Protein AF-A0A520EP65-F1 (afdb_monomer_lite)

Sequence (39 aa):
LESMKMEIPIEAEESGKIDRIAVKEGDSVDDGQLLARIA

Radius of gyration: 11.11 Å; chains: 1; bounding box: 24×17×24 Å

pLDDT: mean 95.09, std 1.74, range [91.25, 97.5]

Structure (mmCIF, N/CA/C/O backbone):
data_AF-A0A520EP65-F1
#
_entry.id   AF-A0A520EP65-F1
#
loop_
_atom_site.group_PDB
_atom_site.id
_atom_site.type_symbol
_atom_site.label_atom_id
_atom_site.label_alt_id
_atom_site.label_comp_id
_atom_site.label_asym_id
_atom_site.label_entity_id
_atom_site.label_seq_id
_atom_site.pdbx_PDB_ins_code
_atom_site.Cartn_x
_atom_site.Cartn_y
_atom_site.Cartn_z
_atom_site.occupancy
_atom_site.B_iso_or_equiv
_atom_site.auth_seq_id
_atom_site.auth_comp_id
_atom_site.auth_asym_id
_atom_site.auth_atom_id
_atom_site.pdbx_PDB_model_num
ATOM 1 N N . LEU A 1 1 ? 4.825 8.352 -2.191 1.00 92.25 1 LEU A N 1
ATOM 2 C CA . LEU A 1 1 ? 4.561 8.326 -3.649 1.00 92.25 1 LEU A CA 1
ATOM 3 C C . LEU A 1 1 ? 5.666 9.125 -4.317 1.00 92.25 1 LEU A C 1
ATOM 5 O O . LEU A 1 1 ? 6.014 10.161 -3.774 1.00 92.25 1 LEU A O 1
ATOM 9 N N . GLU A 1 2 ? 6.272 8.652 -5.400 1.00 93.00 2 GLU A N 1
ATOM 10 C CA . GLU A 1 2 ? 7.315 9.422 -6.092 1.00 93.00 2 GLU A CA 1
ATOM 11 C C . GLU A 1 2 ? 6.721 10.058 -7.350 1.00 93.00 2 GLU A C 1
ATOM 13 O O . GLU A 1 2 ? 6.098 9.373 -8.157 1.00 93.00 2 GLU A O 1
ATOM 18 N N . SER A 1 3 ? 6.901 11.366 -7.522 1.00 93.00 3 SER A N 1
ATOM 19 C CA . SER A 1 3 ? 6.562 12.067 -8.759 1.00 93.00 3 SER A CA 1
ATOM 20 C C . SER A 1 3 ? 7.613 13.126 -9.055 1.00 93.00 3 SER A C 1
ATOM 22 O O . SER A 1 3 ? 8.025 13.876 -8.175 1.00 93.00 3 SER A O 1
ATOM 24 N N . MET A 1 4 ? 8.086 13.174 -10.302 1.00 92.19 4 MET A N 1
ATOM 25 C CA . MET A 1 4 ? 9.109 14.130 -10.749 1.0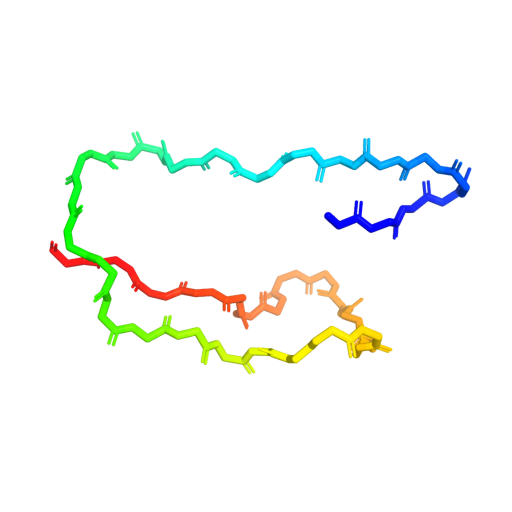0 92.19 4 MET A CA 1
ATOM 26 C C . MET A 1 4 ? 10.371 14.160 -9.860 1.00 92.19 4 MET A C 1
ATOM 28 O O . MET A 1 4 ? 10.911 15.230 -9.586 1.00 92.19 4 MET A O 1
ATOM 32 N N . LYS A 1 5 ? 10.863 12.983 -9.434 1.00 93.00 5 LYS A N 1
ATOM 33 C CA . LYS A 1 5 ? 12.021 12.822 -8.524 1.00 93.00 5 LYS A CA 1
ATOM 34 C C . LYS A 1 5 ? 11.822 13.449 -7.138 1.00 93.00 5 LYS A C 1
ATOM 36 O O . LYS A 1 5 ? 12.797 13.725 -6.442 1.00 93.00 5 LYS A O 1
ATOM 41 N N . MET A 1 6 ? 10.576 13.703 -6.759 1.00 96.12 6 MET A N 1
ATOM 42 C CA . MET A 1 6 ? 10.202 14.171 -5.436 1.00 96.12 6 MET A CA 1
ATOM 43 C C . MET A 1 6 ? 9.309 13.143 -4.757 1.00 96.12 6 MET A C 1
ATOM 45 O O . MET A 1 6 ? 8.425 12.550 -5.378 1.00 96.12 6 MET A O 1
ATOM 49 N N . GLU A 1 7 ? 9.543 12.951 -3.466 1.00 93.38 7 GLU A N 1
ATOM 50 C CA . GLU A 1 7 ? 8.704 12.116 -2.622 1.00 93.38 7 GLU A CA 1
ATOM 51 C C . GLU A 1 7 ? 7.544 12.940 -2.066 1.00 93.38 7 GLU A C 1
ATOM 53 O O . GLU A 1 7 ? 7.718 14.046 -1.557 1.00 93.38 7 GLU A O 1
ATOM 58 N N . ILE A 1 8 ? 6.347 12.378 -2.168 1.00 94.06 8 ILE A N 1
ATOM 59 C CA . ILE A 1 8 ? 5.101 12.953 -1.684 1.00 94.06 8 ILE A CA 1
ATOM 60 C C . ILE A 1 8 ? 4.569 12.021 -0.587 1.00 94.06 8 ILE A C 1
ATOM 62 O O . ILE A 1 8 ? 4.260 10.852 -0.884 1.00 94.06 8 ILE A O 1
ATOM 66 N N . PRO A 1 9 ? 4.492 12.486 0.675 1.00 94.06 9 PRO A N 1
ATOM 67 C CA . PRO A 1 9 ? 3.860 11.731 1.747 1.00 94.06 9 PRO A CA 1
ATOM 68 C C . PRO A 1 9 ? 2.352 11.643 1.500 1.00 94.06 9 PRO A C 1
ATOM 70 O O . PRO A 1 9 ? 1.740 12.582 0.997 1.00 94.06 9 PRO A O 1
ATOM 73 N N . ILE A 1 10 ? 1.759 10.502 1.849 1.00 92.88 10 ILE A N 1
ATOM 74 C CA . ILE A 1 10 ? 0.307 10.316 1.808 1.00 92.88 10 ILE A CA 1
ATOM 75 C C . ILE A 1 10 ? -0.197 10.336 3.244 1.00 92.88 10 ILE A C 1
ATOM 77 O O . ILE A 1 10 ? 0.214 9.510 4.060 1.00 92.88 10 ILE A O 1
ATOM 81 N N . GLU A 1 11 ? -1.070 11.291 3.540 1.00 94.38 11 GLU A N 1
ATOM 82 C CA . GLU A 1 11 ? -1.688 11.470 4.850 1.00 94.38 11 GLU A CA 1
ATOM 83 C C . GLU A 1 11 ? -3.116 10.914 4.827 1.00 94.38 11 GLU A C 1
ATOM 85 O O . GLU A 1 11 ? -3.808 10.992 3.813 1.00 94.38 11 GLU A O 1
ATOM 90 N N . ALA A 1 12 ? -3.556 10.323 5.938 1.00 95.50 12 ALA A N 1
ATOM 91 C CA . ALA A 1 12 ? -4.939 9.885 6.077 1.00 95.50 12 ALA A CA 1
ATOM 92 C C . ALA A 1 12 ? -5.833 11.094 6.385 1.00 95.50 12 ALA A C 1
ATOM 94 O O . ALA A 1 12 ? -5.537 11.858 7.302 1.00 95.50 12 ALA A O 1
ATOM 95 N N . GLU A 1 13 ? -6.937 11.248 5.652 1.00 93.38 13 GLU A N 1
ATOM 96 C CA . GLU A 1 13 ? -7.909 12.329 5.892 1.00 93.38 13 GLU A CA 1
ATOM 97 C C . GLU A 1 13 ? -8.655 12.168 7.226 1.00 93.38 13 GLU A C 1
ATOM 99 O O . GLU A 1 13 ? -9.098 13.149 7.822 1.00 93.38 13 GLU A O 1
ATOM 104 N N . GLU A 1 14 ? -8.771 10.935 7.721 1.00 94.62 14 GLU A N 1
ATOM 105 C CA . GLU A 1 14 ? -9.447 10.605 8.972 1.00 94.62 14 GLU A CA 1
ATOM 106 C C . GLU A 1 14 ? -8.679 9.558 9.790 1.00 94.62 14 GLU A C 1
ATOM 108 O O . GLU A 1 14 ? -7.784 8.863 9.303 1.00 94.62 14 GLU A O 1
ATOM 113 N N . SER A 1 15 ? -9.024 9.452 11.076 1.00 96.62 15 SER A N 1
ATOM 114 C CA . SER A 1 15 ? -8.452 8.437 11.965 1.00 96.62 15 SER A CA 1
ATOM 115 C C . SER A 1 15 ? -9.048 7.062 11.675 1.00 96.62 15 SER A C 1
ATOM 117 O O . SER A 1 15 ? -10.263 6.935 11.584 1.00 96.62 15 SER A O 1
ATOM 119 N N . GLY A 1 16 ? -8.215 6.018 11.622 1.00 95.50 16 GLY A N 1
ATOM 120 C CA . GLY A 1 16 ? -8.699 4.665 11.354 1.00 95.50 16 GLY A CA 1
ATOM 121 C C . GLY A 1 16 ? -7.650 3.555 11.458 1.00 95.50 16 GLY A C 1
ATOM 122 O O . GLY A 1 16 ? -6.468 3.772 1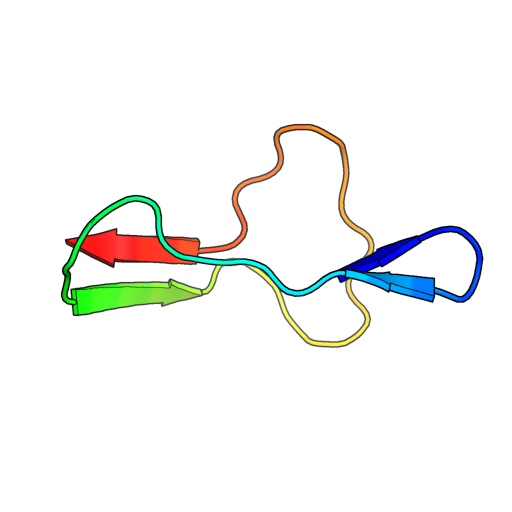1.731 1.00 95.50 16 GLY A O 1
ATOM 123 N N . LYS A 1 17 ? -8.153 2.337 11.281 1.00 97.44 17 LYS A N 1
ATOM 124 C CA . LYS A 1 17 ? -7.520 1.040 11.008 1.00 97.44 17 LYS A CA 1
ATOM 125 C C . LYS A 1 17 ? -6.960 0.913 9.599 1.00 97.44 17 LYS A C 1
ATOM 127 O O . LYS A 1 17 ? -7.751 1.081 8.689 1.00 97.44 17 LYS A O 1
ATOM 132 N N . ILE A 1 18 ? -5.705 0.515 9.361 1.00 96.94 18 ILE A N 1
ATOM 133 C CA . ILE A 1 18 ? -5.348 -0.002 8.023 1.00 96.94 18 ILE A CA 1
ATOM 134 C C . ILE A 1 18 ? -6.096 -1.324 7.811 1.00 96.94 18 ILE A C 1
ATOM 136 O O . ILE A 1 18 ? -5.849 -2.292 8.528 1.00 96.94 18 ILE A O 1
ATOM 140 N N . ASP A 1 19 ? -6.999 -1.353 6.833 1.00 97.50 19 ASP A N 1
ATOM 141 C CA . ASP A 1 19 ? -7.707 -2.562 6.401 1.00 97.50 19 ASP A CA 1
ATOM 142 C C . ASP A 1 19 ? -6.849 -3.344 5.399 1.00 97.50 19 ASP A C 1
ATOM 144 O O . ASP A 1 19 ? -6.600 -4.538 5.568 1.00 97.50 19 ASP A O 1
ATOM 148 N N . ARG A 1 20 ? -6.326 -2.653 4.376 1.00 97.12 20 ARG A N 1
ATOM 149 C CA . ARG A 1 20 ? -5.402 -3.243 3.397 1.00 97.12 20 ARG A CA 1
ATOM 150 C C . ARG A 1 20 ? -4.552 -2.210 2.666 1.00 97.12 20 ARG A 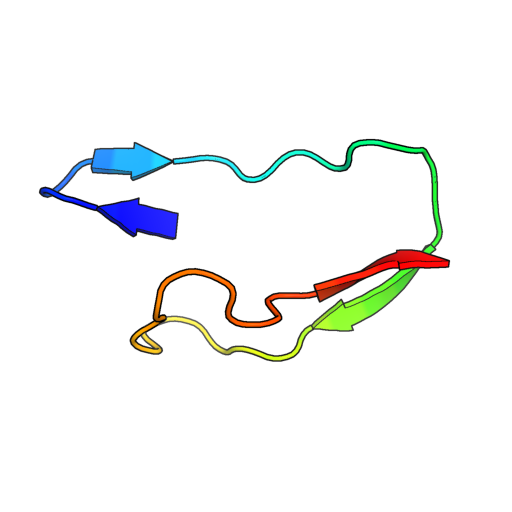C 1
ATOM 152 O O . ARG A 1 20 ? -4.976 -1.073 2.466 1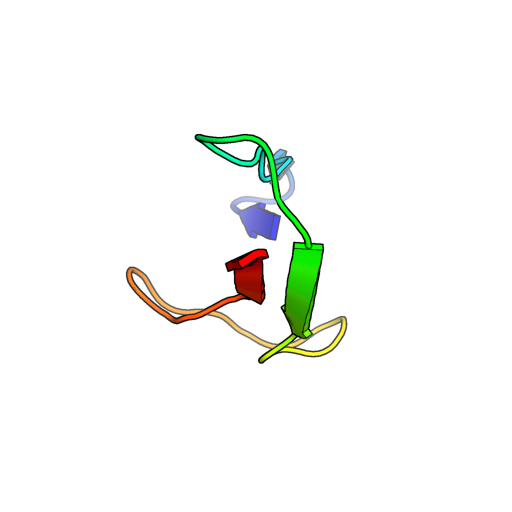.00 97.12 20 ARG A O 1
ATOM 159 N N . ILE A 1 21 ? -3.405 -2.667 2.168 1.00 96.88 21 ILE A N 1
ATOM 160 C CA . ILE A 1 21 ? -2.548 -1.954 1.213 1.00 96.88 21 ILE A CA 1
ATOM 161 C C . ILE A 1 21 ? -2.692 -2.656 -0.144 1.00 96.88 21 ILE A C 1
ATOM 163 O O . ILE A 1 21 ? -2.589 -3.879 -0.221 1.00 96.88 21 ILE A O 1
ATOM 167 N N . ALA A 1 22 ? -2.998 -1.898 -1.194 1.00 97.19 22 ALA A N 1
ATOM 168 C CA . ALA A 1 22 ? -3.332 -2.413 -2.525 1.00 97.19 22 ALA A CA 1
ATOM 169 C C . ALA A 1 22 ? -2.161 -2.361 -3.525 1.00 97.19 22 ALA A C 1
ATOM 171 O O . ALA A 1 22 ? -2.322 -2.792 -4.664 1.00 97.19 22 ALA A O 1
ATOM 172 N N . VAL A 1 23 ? -1.000 -1.859 -3.100 1.00 96.94 23 VAL A N 1
ATOM 173 C CA . VAL A 1 23 ? 0.208 -1.672 -3.919 1.00 96.94 23 VAL A CA 1
ATOM 174 C C . VAL A 1 23 ? 1.447 -2.212 -3.204 1.00 96.94 23 VAL A C 1
ATOM 176 O O . VAL A 1 23 ? 1.434 -2.414 -1.986 1.00 96.94 23 VAL A O 1
ATOM 179 N N . LYS A 1 24 ? 2.525 -2.440 -3.951 1.00 96.94 24 LYS A N 1
ATOM 180 C CA . LYS A 1 24 ? 3.856 -2.785 -3.441 1.00 96.94 24 LYS A CA 1
ATOM 181 C C . LYS A 1 24 ? 4.863 -1.681 -3.752 1.00 96.94 24 LYS A C 1
ATOM 183 O O . LYS A 1 24 ? 4.628 -0.803 -4.577 1.00 96.94 24 LYS A O 1
ATOM 188 N N . GLU A 1 25 ? 6.004 -1.729 -3.076 1.00 95.19 25 GLU A N 1
ATOM 189 C CA . GLU A 1 25 ? 7.117 -0.824 -3.362 1.00 95.19 25 GLU A CA 1
ATOM 190 C C . GLU A 1 25 ? 7.604 -0.998 -4.808 1.00 95.19 25 GLU A C 1
ATOM 192 O O . GLU A 1 25 ? 7.814 -2.120 -5.270 1.00 95.19 25 GLU A O 1
ATOM 197 N N . GLY A 1 26 ? 7.783 0.122 -5.512 1.00 94.62 26 GLY A N 1
ATOM 198 C CA . GLY A 1 26 ? 8.190 0.147 -6.918 1.00 94.62 26 GLY A CA 1
ATOM 199 C C . GLY A 1 26 ? 7.051 -0.020 -7.930 1.00 94.62 26 GLY A C 1
ATOM 200 O O . GLY A 1 26 ? 7.309 0.099 -9.129 1.00 94.62 26 GLY A O 1
ATOM 201 N N . ASP A 1 27 ? 5.810 -0.251 -7.489 1.00 97.12 27 ASP A N 1
ATOM 202 C CA . ASP A 1 27 ? 4.665 -0.295 -8.399 1.00 97.12 27 ASP A CA 1
ATOM 203 C C . ASP A 1 27 ? 4.429 1.082 -9.038 1.00 97.12 27 ASP A C 1
ATOM 205 O O . ASP A 1 27 ? 4.450 2.120 -8.373 1.00 97.12 27 ASP A O 1
ATOM 209 N N . SER A 1 28 ? 4.171 1.083 -10.348 1.00 95.69 28 SER A N 1
ATOM 210 C C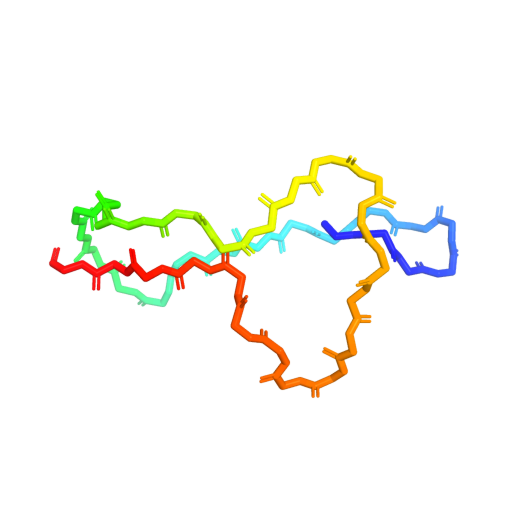A . SER A 1 28 ? 3.656 2.268 -11.036 1.00 95.69 28 SER A CA 1
ATOM 211 C C . SER A 1 28 ? 2.196 2.483 -10.647 1.00 95.69 28 SER A C 1
ATOM 213 O O . SER A 1 28 ? 1.424 1.525 -10.584 1.00 95.69 28 SER A O 1
ATOM 215 N N . VAL A 1 29 ? 1.835 3.735 -10.376 1.00 95.00 29 VAL A N 1
ATOM 216 C CA . VAL A 1 29 ? 0.496 4.121 -9.928 1.00 95.00 29 VAL A CA 1
ATOM 217 C C . VAL A 1 29 ? -0.074 5.206 -10.831 1.00 95.00 29 VAL A C 1
ATOM 219 O O . VAL A 1 29 ? 0.636 6.142 -11.198 1.00 95.00 29 VAL A O 1
ATOM 222 N N . ASP A 1 30 ? -1.350 5.074 -11.174 1.00 95.25 30 ASP A N 1
ATOM 223 C CA . ASP A 1 30 ? -2.102 6.050 -11.961 1.00 95.25 30 ASP A CA 1
ATOM 224 C C . ASP A 1 30 ? -2.960 6.961 -11.073 1.00 95.25 30 ASP A C 1
ATOM 226 O O . ASP A 1 30 ? -3.257 6.665 -9.910 1.00 95.25 30 ASP A O 1
ATOM 230 N N . ASP A 1 31 ? -3.395 8.080 -11.647 1.00 92.81 31 ASP A N 1
ATOM 231 C CA . ASP A 1 31 ? -4.283 9.022 -10.974 1.00 92.81 31 ASP A CA 1
ATOM 232 C C . ASP A 1 31 ? -5.617 8.350 -10.599 1.00 92.81 31 ASP A C 1
ATOM 234 O O . ASP A 1 31 ? -6.258 7.677 -11.410 1.00 92.81 31 ASP A O 1
ATOM 238 N N . GLY A 1 32 ? -6.029 8.506 -9.339 1.00 92.94 32 GLY A N 1
ATOM 239 C CA . GLY A 1 32 ? -7.231 7.864 -8.795 1.00 92.94 32 GLY A CA 1
ATOM 240 C C . GLY A 1 32 ? -7.093 6.370 -8.465 1.00 92.94 32 GLY A C 1
ATOM 241 O O . GLY A 1 32 ? -8.075 5.751 -8.046 1.00 92.94 32 GLY A O 1
ATOM 242 N N . GLN A 1 33 ? -5.909 5.768 -8.612 1.00 96.25 33 GLN A N 1
ATOM 243 C CA . GLN A 1 33 ? -5.684 4.379 -8.218 1.00 96.25 33 GLN A CA 1
ATOM 244 C C . GLN A 1 33 ? -5.768 4.198 -6.695 1.00 96.25 33 GLN A C 1
ATOM 246 O O . GLN A 1 33 ? -5.210 4.965 -5.911 1.00 96.25 33 GLN A O 1
ATOM 251 N N . LEU A 1 34 ? -6.435 3.125 -6.260 1.00 96.31 34 LEU A N 1
ATOM 252 C CA . LEU A 1 34 ? -6.511 2.761 -4.847 1.00 96.31 34 LEU A CA 1
ATOM 253 C C . LEU A 1 34 ? -5.131 2.343 -4.314 1.00 96.31 34 LEU A C 1
ATOM 255 O O . LEU A 1 34 ? -4.583 1.336 -4.758 1.00 96.31 34 LEU A O 1
ATOM 259 N N . LEU A 1 35 ? -4.626 3.059 -3.306 1.00 96.56 35 LEU A N 1
ATOM 260 C CA . LEU A 1 35 ? -3.353 2.740 -2.642 1.00 96.56 35 LEU A CA 1
ATOM 261 C C . LEU A 1 35 ? -3.547 1.936 -1.353 1.00 96.56 35 LEU A C 1
ATOM 263 O O . LEU A 1 35 ? -2.889 0.920 -1.134 1.00 96.56 35 LEU A O 1
ATOM 267 N N . ALA A 1 36 ? -4.472 2.369 -0.501 1.00 96.44 36 ALA A N 1
ATOM 268 C CA . ALA A 1 36 ? -4.791 1.718 0.761 1.00 96.44 36 ALA A CA 1
ATOM 269 C C . ALA A 1 36 ? -6.255 1.968 1.132 1.00 96.44 36 ALA A C 1
ATOM 271 O O . ALA A 1 36 ? -6.873 2.924 0.666 1.00 96.44 36 ALA A O 1
ATOM 272 N N . ARG A 1 37 ? -6.809 1.098 1.974 1.00 96.25 37 ARG A N 1
ATOM 273 C CA . ARG A 1 37 ? -8.117 1.289 2.600 1.00 96.25 37 ARG A CA 1
ATOM 274 C C . ARG A 1 37 ? -7.938 1.395 4.106 1.00 96.25 37 ARG A C 1
ATOM 276 O O . ARG A 1 37 ? -7.238 0.566 4.693 1.00 96.25 37 ARG A O 1
ATOM 283 N N . ILE A 1 38 ? -8.610 2.379 4.697 1.00 95.88 38 ILE A N 1
ATOM 284 C CA . ILE A 1 38 ? -8.740 2.540 6.146 1.00 95.8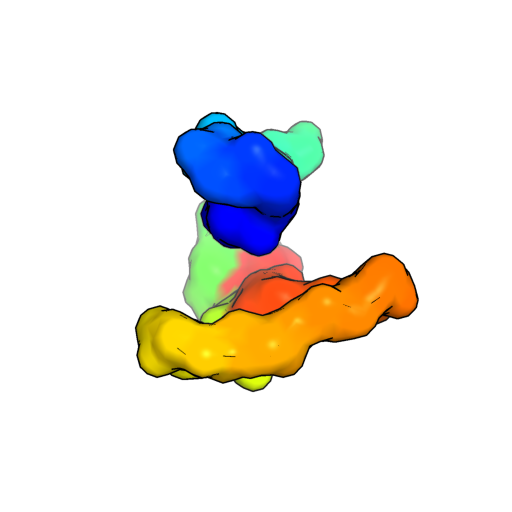8 38 ILE A CA 1
ATOM 285 C C . ILE A 1 38 ? -10.189 2.291 6.598 1.00 95.88 38 ILE A C 1
ATOM 287 O O . ILE A 1 38 ? -11.107 2.414 5.782 1.00 95.88 38 ILE A O 1
ATOM 291 N N . ALA A 1 39 ? -10.377 1.867 7.851 1.00 91.25 39 ALA A N 1
ATOM 292 C CA . ALA A 1 39 ? -11.664 1.511 8.462 1.00 91.25 39 ALA A CA 1
ATOM 293 C C . ALA A 1 39 ? -11.793 1.992 9.913 1.00 91.25 39 ALA A C 1
ATOM 295 O O . ALA A 1 39 ? -10.751 2.069 10.606 1.00 91.25 39 ALA A O 1
#

Secondary structure (DSSP, 8-state):
-EETTEE-----SS---EEEE---TT----TT---EEE-

Foldseek 3Di:
DDDPNDDDDDDDPDDFAFPDAPDDPPDDDDPPDDGTDGD